Protein AF-A0A946WSE0-F1 (afdb_monomer_lite)

Structure (mmCIF, N/CA/C/O backbone):
data_AF-A0A946WSE0-F1
#
_entry.id   AF-A0A946WSE0-F1
#
loop_
_atom_site.group_PDB
_atom_site.id
_atom_site.type_symbol
_atom_site.label_atom_id
_atom_site.label_alt_id
_atom_site.label_comp_id
_atom_site.label_asym_id
_atom_site.label_entity_id
_atom_site.label_seq_id
_atom_site.pdbx_PDB_ins_code
_atom_site.Cartn_x
_atom_site.Cartn_y
_atom_site.Cartn_z
_atom_site.occupancy
_atom_site.B_iso_or_equiv
_atom_site.auth_seq_id
_atom_site.auth_comp_id
_atom_site.auth_asym_id
_atom_site.auth_atom_id
_atom_site.pdbx_PDB_model_num
ATOM 1 N N . MET A 1 1 ? -10.934 7.641 6.909 1.00 92.62 1 MET A N 1
ATOM 2 C CA . MET A 1 1 ? -10.215 8.826 7.432 1.00 92.62 1 MET A CA 1
ATOM 3 C C . MET A 1 1 ? -8.820 8.744 6.877 1.00 92.62 1 MET A C 1
ATOM 5 O O . MET A 1 1 ? -8.160 7.741 7.134 1.00 92.62 1 MET A O 1
ATOM 9 N N . ARG A 1 2 ? -8.390 9.766 6.136 1.00 96.94 2 ARG A N 1
ATOM 10 C CA . ARG A 1 2 ? -7.120 9.735 5.419 1.00 96.94 2 ARG A CA 1
ATOM 11 C C . ARG A 1 2 ? -5.999 10.403 6.205 1.00 96.94 2 ARG A C 1
ATOM 13 O O . ARG A 1 2 ? -6.179 11.481 6.767 1.00 96.94 2 ARG A O 1
ATOM 20 N N . TYR A 1 3 ? -4.834 9.775 6.188 1.00 98.06 3 TYR A N 1
ATOM 21 C CA . TYR A 1 3 ? -3.578 10.349 6.648 1.00 98.06 3 TYR A CA 1
ATOM 22 C C . TYR A 1 3 ? -2.523 10.195 5.560 1.00 98.06 3 TYR A C 1
ATOM 24 O O . TYR A 1 3 ? -2.482 9.180 4.867 1.00 98.06 3 TYR A O 1
ATOM 32 N N . TRP A 1 4 ? -1.670 11.204 5.448 1.00 98.00 4 TRP A N 1
ATOM 33 C CA . TRP A 1 4 ? -0.514 11.254 4.567 1.00 98.00 4 TRP A CA 1
ATOM 34 C C . TRP A 1 4 ? 0.748 11.059 5.396 1.00 98.00 4 TRP A C 1
ATOM 36 O O . TRP A 1 4 ? 0.957 11.775 6.374 1.00 98.00 4 TRP A O 1
ATOM 46 N N . ILE A 1 5 ? 1.592 10.117 4.999 1.00 97.81 5 ILE A N 1
ATOM 47 C CA . ILE A 1 5 ? 2.857 9.788 5.650 1.00 97.81 5 ILE A CA 1
ATOM 48 C C . ILE A 1 5 ? 3.978 10.236 4.710 1.00 97.81 5 ILE A C 1
ATOM 50 O O . ILE A 1 5 ? 4.111 9.732 3.594 1.00 97.81 5 ILE A O 1
ATOM 54 N N . LYS A 1 6 ? 4.772 11.203 5.167 1.00 96.62 6 LYS A N 1
ATOM 55 C CA . LYS A 1 6 ? 5.886 11.820 4.428 1.00 96.62 6 LYS A CA 1
ATOM 56 C C . LYS A 1 6 ? 7.250 11.388 4.969 1.00 96.62 6 LYS A C 1
ATOM 58 O O . LYS A 1 6 ? 8.244 12.082 4.770 1.00 96.62 6 LYS A O 1
ATOM 63 N N . ASP A 1 7 ? 7.273 10.297 5.727 1.00 95.75 7 ASP A N 1
ATOM 64 C CA . ASP A 1 7 ? 8.515 9.675 6.158 1.00 95.75 7 ASP A CA 1
ATOM 65 C C . ASP A 1 7 ? 9.266 9.159 4.940 1.00 95.75 7 ASP A C 1
ATOM 67 O O . ASP A 1 7 ? 8.668 8.594 4.023 1.00 95.75 7 ASP A O 1
ATOM 71 N N . GLU A 1 8 ? 10.580 9.335 4.975 1.00 93.94 8 GLU A N 1
ATOM 72 C CA . GLU A 1 8 ? 11.472 8.763 3.986 1.00 93.94 8 GLU A CA 1
ATOM 73 C C . GLU A 1 8 ? 12.275 7.610 4.586 1.00 93.94 8 GLU A C 1
ATOM 75 O O . GLU A 1 8 ? 12.565 7.589 5.787 1.00 93.94 8 GLU A O 1
ATOM 80 N N . ASP A 1 9 ? 12.664 6.664 3.739 1.00 89.94 9 ASP A N 1
ATOM 81 C CA . ASP A 1 9 ? 13.627 5.623 4.078 1.00 89.94 9 ASP A CA 1
ATOM 82 C C . ASP A 1 9 ? 14.771 5.546 3.053 1.00 89.94 9 ASP A C 1
ATOM 84 O O . ASP A 1 9 ? 14.841 6.317 2.097 1.00 89.94 9 ASP A O 1
ATOM 88 N N . ASN A 1 10 ? 15.713 4.629 3.285 1.00 86.31 10 ASN A N 1
ATOM 89 C CA . ASN A 1 10 ? 16.904 4.475 2.446 1.00 86.31 10 ASN A CA 1
ATOM 90 C C . ASN A 1 10 ? 16.679 3.563 1.226 1.00 86.31 10 ASN A C 1
ATOM 92 O O . ASN A 1 10 ? 17.651 3.171 0.576 1.00 86.31 10 ASN A O 1
ATOM 96 N N . THR A 1 11 ? 15.440 3.165 0.928 1.00 85.12 11 THR A N 1
ATOM 97 C CA . THR A 1 11 ? 15.155 2.363 -0.268 1.00 85.12 11 THR A CA 1
ATOM 98 C C . THR A 1 11 ? 15.186 3.248 -1.518 1.00 85.12 11 THR A C 1
ATOM 100 O O . THR A 1 11 ? 14.975 4.458 -1.422 1.00 85.12 11 THR A O 1
ATOM 103 N N . PRO A 1 12 ? 15.395 2.685 -2.721 1.00 84.25 12 PRO A N 1
ATOM 104 C CA . PRO A 1 12 ? 15.213 3.434 -3.965 1.00 84.25 12 PRO A CA 1
ATOM 105 C C . PRO A 1 12 ? 13.817 4.055 -4.118 1.00 84.25 12 PRO A C 1
ATOM 107 O O . PRO A 1 12 ? 13.681 5.119 -4.717 1.00 84.25 12 PRO A O 1
ATOM 110 N N . GLN A 1 13 ? 12.790 3.427 -3.533 1.00 86.81 13 GLN A N 1
ATOM 111 C CA . GLN A 1 13 ? 11.438 3.980 -3.476 1.00 86.81 13 GLN A CA 1
ATOM 112 C C . GLN A 1 13 ? 11.338 5.190 -2.531 1.00 86.81 13 GLN A C 1
ATOM 114 O O . GLN A 1 13 ? 10.418 5.986 -2.678 1.00 86.81 13 GLN A O 1
ATOM 119 N N . ARG A 1 14 ? 12.286 5.355 -1.598 1.00 91.50 14 ARG A N 1
ATOM 120 C CA . ARG A 1 14 ? 12.386 6.422 -0.587 1.00 91.50 14 ARG A CA 1
ATOM 121 C C . ARG A 1 14 ? 11.238 6.497 0.406 1.00 91.50 14 ARG A C 1
ATOM 123 O O . ARG A 1 14 ? 11.227 7.414 1.214 1.00 91.50 14 ARG A O 1
ATOM 130 N N . PHE A 1 15 ? 10.291 5.569 0.374 1.00 93.62 15 PHE A N 1
ATOM 131 C CA . PHE A 1 15 ? 9.135 5.570 1.257 1.00 93.62 15 PHE A CA 1
ATOM 132 C C . PHE A 1 15 ? 9.041 4.238 1.998 1.00 93.62 15 PHE A C 1
ATOM 134 O O . PHE A 1 15 ? 9.189 3.192 1.363 1.00 93.62 15 PHE A O 1
ATOM 141 N N . PRO A 1 16 ? 8.675 4.243 3.294 1.00 95.38 16 PRO A N 1
ATOM 142 C CA . PRO A 1 16 ? 8.568 3.039 4.117 1.00 95.38 16 PRO A CA 1
ATOM 143 C C . PRO A 1 16 ? 7.296 2.219 3.817 1.00 95.38 16 PRO A C 1
ATOM 145 O O . PRO A 1 16 ? 6.547 1.846 4.723 1.00 95.38 16 PRO A O 1
ATOM 148 N N . LEU A 1 17 ? 7.026 1.923 2.539 1.00 96.12 17 LEU A N 1
ATOM 149 C CA . LEU A 1 17 ? 5.814 1.234 2.080 1.00 96.12 17 LEU A CA 1
ATOM 150 C C . LEU A 1 17 ? 5.701 -0.163 2.696 1.00 96.12 17 LEU A C 1
ATOM 152 O O . LEU A 1 17 ? 4.638 -0.539 3.188 1.00 96.12 17 LEU A O 1
ATOM 156 N N . LYS A 1 18 ? 6.806 -0.914 2.729 1.00 95.75 18 LYS A N 1
ATOM 157 C CA . LYS A 1 18 ? 6.839 -2.232 3.370 1.00 95.75 18 LYS A CA 1
ATOM 158 C C . LYS A 1 18 ? 6.460 -2.163 4.848 1.00 95.75 18 LYS A C 1
ATOM 160 O O . LYS A 1 18 ? 5.700 -3.003 5.320 1.00 95.75 18 LYS A O 1
ATOM 165 N N . ALA A 1 19 ? 6.966 -1.165 5.574 1.00 96.56 19 ALA A N 1
ATOM 166 C CA . ALA A 1 19 ? 6.645 -0.989 6.988 1.00 96.56 19 ALA A CA 1
ATOM 167 C C . ALA A 1 19 ? 5.152 -0.687 7.186 1.00 96.56 19 ALA A C 1
ATOM 169 O O . ALA A 1 19 ? 4.530 -1.262 8.074 1.00 96.56 19 ALA A O 1
ATOM 170 N N . LEU A 1 20 ? 4.560 0.145 6.320 1.00 97.56 20 LEU A N 1
ATOM 171 C CA . LEU A 1 20 ? 3.120 0.410 6.331 1.00 97.56 20 LEU A CA 1
ATOM 172 C C . LEU A 1 20 ? 2.303 -0.874 6.129 1.00 97.56 20 LEU A C 1
ATOM 174 O O . LEU A 1 20 ? 1.383 -1.132 6.901 1.00 97.56 20 LEU A O 1
ATOM 178 N N . ILE A 1 21 ? 2.659 -1.695 5.137 1.00 97.12 21 ILE A N 1
ATOM 179 C CA . ILE A 1 21 ? 1.968 -2.966 4.866 1.00 97.12 21 ILE A CA 1
ATOM 180 C C . ILE A 1 21 ? 2.065 -3.904 6.074 1.00 97.12 21 ILE A C 1
ATOM 182 O O . ILE A 1 21 ? 1.057 -4.466 6.496 1.00 97.12 21 ILE A O 1
ATOM 186 N N . LEU A 1 22 ? 3.259 -4.048 6.657 1.00 97.19 22 LEU A N 1
ATOM 187 C CA . LEU A 1 22 ? 3.479 -4.913 7.818 1.00 97.19 22 LEU A CA 1
ATOM 188 C C . LEU A 1 22 ? 2.668 -4.466 9.038 1.00 97.19 22 LEU A C 1
ATOM 190 O O . LEU A 1 22 ? 2.047 -5.309 9.677 1.00 97.19 22 LEU A O 1
ATOM 194 N N . LEU A 1 23 ? 2.609 -3.161 9.319 1.00 97.69 23 LEU A N 1
ATOM 195 C CA . LEU A 1 23 ? 1.792 -2.622 10.411 1.00 97.69 23 LEU A CA 1
ATOM 196 C C . LEU A 1 23 ? 0.298 -2.888 10.187 1.00 97.69 23 LEU A C 1
ATOM 198 O O . LEU A 1 23 ? -0.408 -3.242 11.127 1.00 97.69 23 LEU A O 1
ATOM 202 N N . ILE A 1 24 ? -0.192 -2.752 8.949 1.00 96.56 24 ILE A N 1
ATOM 203 C CA . ILE A 1 24 ? -1.589 -3.066 8.611 1.00 96.56 24 ILE A CA 1
ATOM 204 C C . ILE A 1 24 ? -1.874 -4.550 8.867 1.00 96.56 24 ILE A C 1
ATOM 206 O O . ILE A 1 24 ? -2.870 -4.869 9.512 1.00 96.56 24 ILE A O 1
ATOM 210 N N . ILE A 1 25 ? -1.000 -5.450 8.407 1.00 95.31 25 ILE A N 1
ATOM 211 C CA . ILE A 1 25 ? -1.127 -6.900 8.633 1.00 95.31 25 ILE A CA 1
ATOM 212 C C . ILE A 1 25 ? -1.130 -7.222 10.130 1.00 95.31 25 ILE A C 1
ATOM 214 O O . ILE A 1 25 ? -1.998 -7.956 10.600 1.00 95.31 25 ILE A O 1
ATOM 218 N N . GLU A 1 26 ? -0.180 -6.664 10.880 1.00 95.62 26 GLU A N 1
ATOM 219 C CA . GLU A 1 26 ? -0.051 -6.874 12.323 1.00 95.62 26 GLU A CA 1
ATOM 220 C C . GLU A 1 26 ? -1.320 -6.437 13.064 1.00 95.62 26 GLU A C 1
ATOM 222 O O . GLU A 1 26 ? -1.853 -7.182 13.886 1.00 95.62 26 GLU A O 1
ATOM 227 N N . GLN A 1 27 ? -1.854 -5.263 12.720 1.00 94.25 27 GLN A N 1
ATOM 228 C CA . GLN A 1 27 ? -3.062 -4.705 13.324 1.00 94.25 27 GLN A CA 1
ATOM 229 C C . GLN A 1 27 ? -4.324 -5.515 12.981 1.00 94.25 27 GLN A C 1
ATOM 231 O O . GLN A 1 27 ? -5.243 -5.594 13.797 1.00 94.25 27 GLN A O 1
ATOM 236 N N . LEU A 1 28 ? -4.385 -6.113 11.786 1.00 92.50 28 LEU A N 1
ATOM 237 C CA . LEU A 1 28 ? -5.477 -7.003 11.378 1.00 92.50 28 LEU A CA 1
ATOM 238 C C . LEU A 1 28 ? -5.411 -8.374 12.067 1.00 92.50 28 LEU A C 1
ATOM 240 O O . LEU A 1 28 ? -6.447 -9.027 12.233 1.00 92.50 28 LEU A O 1
ATOM 244 N N . GLY A 1 29 ? -4.221 -8.809 12.486 1.00 89.75 29 GLY A N 1
ATOM 245 C CA . GLY A 1 29 ? -4.010 -10.062 13.205 1.00 89.75 29 GLY A CA 1
ATOM 246 C C . GLY A 1 29 ? -4.519 -11.278 12.424 1.00 89.75 29 GLY A C 1
ATOM 247 O O . GLY A 1 29 ? -4.192 -11.466 11.256 1.00 89.75 29 GLY A O 1
ATOM 248 N N . SER A 1 30 ? -5.334 -12.115 13.073 1.00 86.25 30 SER A N 1
ATOM 249 C CA . SER A 1 30 ? -5.894 -13.347 12.485 1.00 86.25 3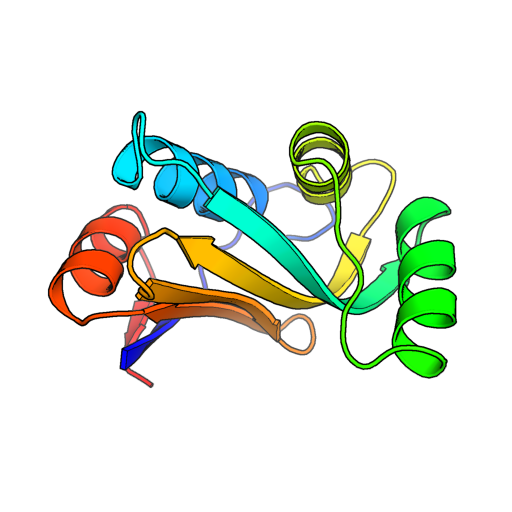0 SER A CA 1
ATOM 250 C C . SER A 1 30 ? -7.177 -13.134 11.670 1.00 86.25 30 SER A C 1
ATOM 252 O O . SER A 1 30 ? -7.848 -14.106 11.323 1.00 86.25 30 SER A O 1
ATOM 254 N N . THR A 1 31 ? -7.557 -11.884 11.399 1.00 86.31 31 THR A N 1
ATOM 255 C CA . THR A 1 31 ? -8.739 -11.570 10.586 1.00 86.31 31 THR A CA 1
ATOM 256 C C . THR A 1 31 ? -8.554 -12.095 9.163 1.00 86.31 31 THR A C 1
ATOM 258 O O . THR A 1 31 ? -7.475 -11.967 8.591 1.00 86.31 31 THR A O 1
ATOM 261 N N . ILE A 1 32 ? -9.606 -12.654 8.562 1.00 86.50 32 ILE A N 1
ATOM 262 C CA . ILE A 1 32 ? -9.580 -13.023 7.143 1.00 86.50 32 ILE A CA 1
ATOM 263 C C . ILE A 1 32 ? -9.655 -11.740 6.312 1.00 86.50 32 ILE A C 1
ATOM 265 O O . ILE A 1 32 ? -10.610 -10.966 6.428 1.00 86.50 32 ILE A O 1
ATOM 269 N N . TYR A 1 33 ? -8.649 -11.517 5.469 1.00 92.69 33 TYR A N 1
ATOM 270 C CA . TYR A 1 33 ? -8.581 -10.361 4.585 1.00 92.69 33 TYR A CA 1
ATOM 271 C C . TYR A 1 33 ? -8.045 -10.718 3.202 1.00 92.69 33 TYR A C 1
ATOM 273 O O . TYR A 1 33 ? -7.353 -11.716 3.009 1.00 92.69 33 TYR A O 1
ATOM 281 N N . ASN A 1 34 ? -8.357 -9.863 2.231 1.00 94.00 34 ASN A N 1
ATOM 282 C CA . ASN A 1 34 ? -7.836 -9.947 0.873 1.00 94.00 34 ASN A CA 1
ATOM 283 C C . ASN A 1 34 ? -7.246 -8.607 0.447 1.00 94.00 34 ASN A C 1
ATOM 285 O O . ASN A 1 34 ? -7.873 -7.569 0.666 1.00 94.00 34 ASN A O 1
ATOM 289 N N . PHE A 1 35 ? -6.086 -8.654 -0.206 1.00 96.19 35 PHE A N 1
ATOM 290 C CA . PHE A 1 35 ? -5.458 -7.493 -0.825 1.00 96.19 35 PHE A CA 1
ATOM 291 C C . PHE A 1 35 ? -5.869 -7.381 -2.288 1.00 96.19 35 PHE A C 1
ATOM 293 O O . PHE A 1 35 ? -5.772 -8.343 -3.059 1.00 96.19 35 PHE A O 1
ATOM 300 N N . TRP A 1 36 ? -6.300 -6.185 -2.661 1.00 96.88 36 TRP A N 1
ATOM 301 C CA . TRP A 1 36 ? -6.681 -5.831 -4.015 1.00 96.88 36 TRP A CA 1
ATOM 302 C C . TRP A 1 36 ? -5.887 -4.615 -4.464 1.00 96.88 36 TRP A C 1
ATOM 304 O O . TRP A 1 36 ? -5.906 -3.592 -3.790 1.00 96.88 36 TRP A O 1
ATOM 314 N N . ILE A 1 37 ? -5.204 -4.703 -5.598 1.00 97.06 37 ILE A N 1
ATOM 315 C CA . ILE A 1 37 ? -4.578 -3.545 -6.238 1.00 97.06 37 ILE A CA 1
ATOM 316 C C . ILE A 1 37 ? -5.629 -2.896 -7.139 1.00 97.06 37 ILE A C 1
ATOM 318 O O . ILE A 1 37 ? -6.205 -3.561 -7.997 1.00 97.06 37 ILE A O 1
ATOM 322 N N . LEU A 1 38 ? -5.878 -1.605 -6.933 1.00 96.00 38 LEU A N 1
ATOM 323 C CA . LEU A 1 38 ? -6.745 -0.783 -7.787 1.00 96.00 38 LEU A CA 1
ATOM 324 C C . LEU A 1 38 ? -5.923 -0.018 -8.822 1.00 96.00 38 LEU A C 1
ATOM 326 O O . LEU A 1 38 ? -6.430 0.371 -9.868 1.00 96.00 38 LEU A O 1
ATOM 330 N N . ARG A 1 39 ? -4.656 0.246 -8.503 1.00 95.44 39 ARG A N 1
ATOM 331 C CA . ARG A 1 39 ? -3.708 0.913 -9.388 1.00 95.44 39 ARG A CA 1
ATOM 332 C C . ARG A 1 39 ? -2.295 0.554 -8.973 1.00 95.44 39 ARG A C 1
ATOM 334 O O . ARG A 1 39 ? -1.980 0.634 -7.789 1.00 95.44 39 ARG A O 1
ATOM 341 N N . ALA A 1 40 ? -1.439 0.238 -9.935 1.00 95.75 40 ALA A N 1
ATOM 342 C CA . ALA A 1 40 ? -0.008 0.083 -9.710 1.00 95.75 40 ALA A CA 1
ATOM 343 C C . ALA A 1 40 ? 0.756 0.637 -10.911 1.00 95.75 40 ALA A C 1
ATOM 345 O O . ALA A 1 40 ? 0.824 -0.003 -11.948 1.00 95.75 40 ALA A O 1
ATOM 346 N N . ARG A 1 41 ? 1.346 1.823 -10.773 1.00 95.19 41 ARG A N 1
ATOM 347 C CA . ARG A 1 41 ? 2.237 2.427 -11.770 1.00 95.19 41 ARG A CA 1
ATOM 348 C C . ARG A 1 41 ? 3.642 2.460 -11.216 1.00 95.19 41 ARG A C 1
ATOM 350 O O . ARG A 1 41 ? 3.836 2.799 -10.050 1.00 95.19 41 ARG A O 1
ATOM 357 N N . GLY A 1 42 ? 4.629 2.162 -12.045 1.00 94.12 42 GLY A N 1
ATOM 358 C CA . GLY A 1 42 ? 6.011 2.106 -11.596 1.00 94.12 42 GLY A CA 1
ATOM 359 C C . GLY A 1 42 ? 6.913 1.350 -12.553 1.00 94.12 42 GLY A C 1
ATOM 360 O O . GLY A 1 42 ? 6.593 1.173 -13.726 1.00 94.12 42 GLY A O 1
ATOM 361 N N . TYR A 1 43 ? 8.043 0.908 -12.021 1.00 93.19 43 TYR A N 1
ATOM 362 C CA . TYR A 1 43 ? 9.060 0.138 -12.718 1.00 93.19 43 TYR A CA 1
ATOM 363 C C . TYR A 1 43 ? 9.173 -1.264 -12.118 1.00 93.19 43 TYR A C 1
ATOM 365 O O . TYR A 1 43 ? 9.215 -1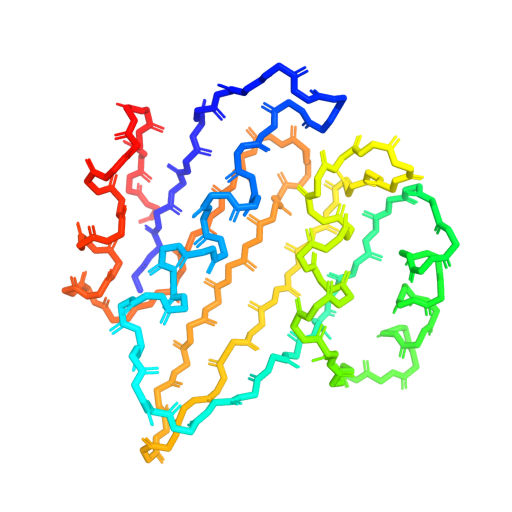.405 -10.899 1.00 93.19 43 TYR A O 1
ATOM 373 N N . GLY A 1 44 ? 9.288 -2.288 -12.964 1.00 94.62 44 GLY A N 1
ATOM 374 C CA . GLY A 1 44 ? 9.494 -3.680 -12.557 1.00 94.62 44 GLY A CA 1
ATOM 375 C C . GLY A 1 44 ? 8.447 -4.618 -13.151 1.00 94.62 44 GLY A C 1
ATOM 376 O O . GLY A 1 44 ? 7.329 -4.205 -13.452 1.00 94.62 44 GLY A O 1
ATOM 377 N N . THR A 1 45 ? 8.811 -5.888 -13.334 1.00 94.38 45 THR A N 1
ATOM 378 C CA . THR A 1 45 ? 7.988 -6.864 -14.068 1.00 94.38 45 THR A CA 1
ATOM 379 C C . THR A 1 45 ? 6.590 -7.032 -13.473 1.00 94.38 45 THR A C 1
ATOM 381 O O . THR A 1 45 ? 5.616 -6.959 -14.216 1.00 94.38 45 THR A O 1
ATOM 384 N N . SER A 1 46 ? 6.474 -7.187 -12.146 1.00 94.50 46 SER A N 1
ATOM 385 C CA . SER A 1 46 ? 5.163 -7.379 -11.500 1.00 94.50 46 SER A CA 1
ATOM 386 C C . SER A 1 46 ? 4.342 -6.094 -11.542 1.00 94.50 46 SER A C 1
ATOM 388 O O . SER A 1 46 ? 3.146 -6.146 -11.787 1.00 94.50 46 SER A O 1
ATOM 390 N N . ILE A 1 47 ? 4.973 -4.928 -11.351 1.00 94.31 47 ILE A N 1
ATOM 391 C CA . ILE A 1 47 ? 4.271 -3.638 -11.418 1.00 94.31 47 ILE A CA 1
ATOM 392 C C . ILE A 1 47 ? 3.715 -3.390 -12.824 1.00 94.31 47 ILE A C 1
ATOM 394 O O . ILE A 1 47 ? 2.564 -2.982 -12.950 1.00 94.31 47 ILE A O 1
ATOM 398 N N . CYS A 1 48 ? 4.487 -3.671 -13.878 1.00 94.12 48 CYS A N 1
ATOM 399 C CA . CYS A 1 48 ? 4.005 -3.554 -15.255 1.00 94.12 48 CYS A CA 1
ATOM 400 C C . CYS A 1 48 ? 2.843 -4.514 -15.540 1.00 94.12 48 CYS A C 1
ATOM 402 O O . CYS A 1 48 ? 1.866 -4.123 -16.176 1.00 94.1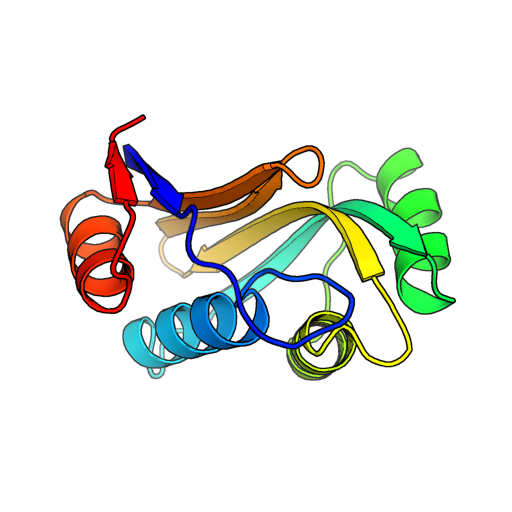2 48 CYS A O 1
ATOM 404 N N . GLU A 1 49 ? 2.931 -5.757 -15.062 1.00 95.00 49 GLU A N 1
ATOM 405 C CA . GLU A 1 49 ? 1.847 -6.734 -15.186 1.00 95.00 49 GLU A CA 1
ATOM 406 C C . GLU A 1 49 ? 0.580 -6.261 -14.461 1.00 95.00 49 GLU A C 1
ATOM 408 O O . GLU A 1 49 ? -0.501 -6.246 -15.046 1.00 95.00 49 GLU A O 1
ATOM 413 N N . TRP A 1 50 ? 0.713 -5.798 -13.217 1.00 95.62 50 TRP A N 1
ATOM 414 C CA . TRP A 1 50 ? -0.402 -5.274 -12.433 1.00 95.62 50 TRP A CA 1
ATOM 415 C C . TRP A 1 50 ? -1.026 -4.032 -13.054 1.00 95.62 50 TRP A C 1
ATOM 417 O O . TRP A 1 50 ? -2.249 -3.933 -13.047 1.00 95.62 50 TRP A O 1
ATOM 427 N N . ASN A 1 51 ? -0.224 -3.126 -13.624 1.00 93.62 51 ASN A N 1
ATOM 428 C CA . ASN A 1 51 ? -0.737 -1.965 -14.346 1.00 93.62 51 ASN A CA 1
ATOM 429 C C . ASN A 1 51 ? -1.660 -2.403 -15.488 1.00 93.62 51 ASN A C 1
ATOM 431 O O . ASN A 1 51 ? -2.809 -1.973 -15.546 1.00 93.62 51 ASN A O 1
ATOM 435 N N . ASN A 1 52 ? -1.174 -3.308 -16.343 1.00 92.44 52 ASN A N 1
ATOM 436 C CA . ASN A 1 52 ? -1.927 -3.799 -17.495 1.00 92.44 52 ASN A CA 1
ATOM 437 C C . ASN A 1 52 ? -3.223 -4.496 -17.064 1.00 92.44 52 ASN A C 1
ATOM 439 O O . ASN A 1 52 ? -4.285 -4.228 -17.617 1.00 92.44 52 ASN A O 1
ATOM 443 N N . LEU A 1 53 ? -3.156 -5.350 -16.039 1.00 91.75 53 LEU A N 1
ATOM 444 C CA . LEU A 1 53 ? -4.342 -6.035 -15.528 1.00 91.75 53 LEU A CA 1
ATOM 445 C C . LEU A 1 53 ? -5.341 -5.060 -14.883 1.00 91.75 53 LEU A C 1
ATOM 447 O O . LEU A 1 53 ? -6.545 -5.274 -15.006 1.00 91.75 53 LEU A O 1
ATOM 451 N N . SER A 1 54 ? -4.870 -4.002 -14.212 1.00 86.62 54 SER A N 1
ATOM 452 C CA . SER A 1 54 ? -5.735 -2.968 -13.620 1.00 86.62 54 SER A CA 1
ATOM 453 C C . SER A 1 54 ? -6.355 -2.014 -14.646 1.00 86.62 54 SER A C 1
ATOM 455 O O . SER A 1 54 ? -7.378 -1.404 -14.363 1.00 86.62 54 SER A O 1
ATOM 457 N N . ASP A 1 55 ? -5.780 -1.894 -15.845 1.00 83.69 55 ASP A N 1
ATOM 458 C CA . ASP A 1 55 ? -6.406 -1.141 -16.939 1.00 83.69 55 ASP A CA 1
ATOM 459 C C . ASP A 1 55 ? -7.602 -1.914 -17.535 1.00 83.69 55 ASP A C 1
ATOM 461 O O . ASP A 1 55 ? -8.549 -1.315 -18.047 1.00 83.69 55 ASP A O 1
ATOM 465 N N . GLU A 1 56 ? -7.584 -3.248 -17.438 1.00 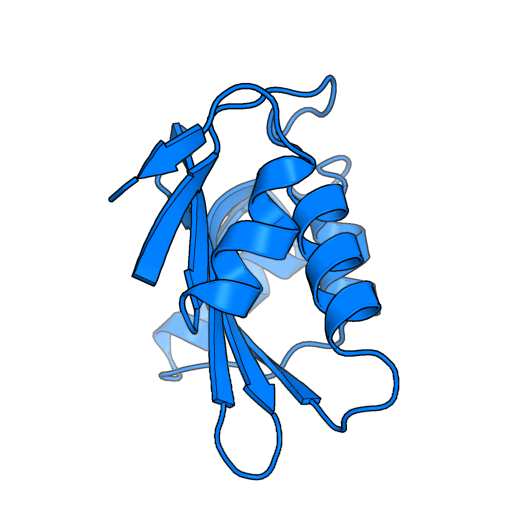86.25 56 GLU A N 1
ATOM 466 C CA . GLU A 1 56 ? -8.654 -4.138 -17.912 1.00 86.25 56 GLU A CA 1
ATOM 467 C C . GLU A 1 56 ? -9.699 -4.475 -16.833 1.00 86.25 56 GLU A C 1
ATOM 469 O O . GLU A 1 56 ? -10.826 -4.852 -17.160 1.00 86.25 56 GLU A O 1
ATOM 474 N N . ASN A 1 57 ? -9.339 -4.360 -15.551 1.00 89.50 57 ASN A N 1
ATOM 475 C CA . ASN A 1 57 ? -10.166 -4.756 -14.410 1.00 89.50 57 ASN A CA 1
ATOM 476 C C . ASN A 1 57 ? -10.208 -3.647 -13.354 1.00 89.50 57 ASN A C 1
ATOM 478 O O . ASN A 1 57 ? -9.170 -3.111 -12.993 1.00 89.50 57 ASN A O 1
ATOM 482 N N . ASP A 1 58 ? -11.369 -3.412 -12.731 1.00 88.94 58 ASP A N 1
ATOM 483 C CA . ASP A 1 58 ? -11.512 -2.400 -11.664 1.00 88.94 58 ASP A CA 1
ATOM 484 C C . ASP A 1 58 ? -10.551 -2.608 -10.475 1.00 88.94 58 ASP A C 1
ATOM 486 O O . ASP A 1 58 ? -10.200 -1.664 -9.765 1.00 88.94 58 ASP A O 1
ATOM 490 N N . ARG A 1 59 ? -10.174 -3.867 -10.212 1.00 93.31 59 ARG A N 1
ATOM 491 C CA . ARG A 1 59 ? -9.194 -4.266 -9.196 1.00 93.31 59 ARG A CA 1
ATOM 492 C C . ARG A 1 59 ? -8.684 -5.680 -9.446 1.00 93.31 59 ARG A C 1
ATOM 494 O O . ARG A 1 59 ? -9.428 -6.539 -9.918 1.00 93.31 59 ARG A O 1
ATOM 501 N N . ILE A 1 60 ? -7.455 -5.953 -9.024 1.00 95.44 60 ILE A N 1
ATOM 502 C CA . ILE A 1 60 ? -6.817 -7.272 -9.133 1.00 95.44 60 ILE A CA 1
ATOM 503 C C . ILE A 1 60 ? -6.487 -7.815 -7.747 1.00 95.44 60 ILE A C 1
ATOM 505 O O . ILE A 1 60 ? -6.013 -7.076 -6.886 1.00 95.44 60 ILE A O 1
ATOM 509 N N . ARG A 1 61 ? -6.740 -9.102 -7.502 1.00 95.06 61 ARG A N 1
ATOM 510 C CA . ARG A 1 61 ? -6.343 -9.738 -6.239 1.00 95.06 61 ARG A CA 1
ATOM 511 C C . ARG A 1 61 ? -4.848 -10.022 -6.283 1.00 95.06 61 ARG A C 1
ATOM 513 O O . ARG A 1 61 ? -4.376 -10.590 -7.264 1.00 95.06 61 ARG A O 1
ATOM 520 N N . VAL A 1 62 ? -4.128 -9.674 -5.221 1.00 95.31 62 VAL A N 1
ATOM 521 C CA . VAL A 1 62 ? -2.683 -9.912 -5.126 1.00 95.31 62 VAL A CA 1
ATOM 522 C C . VAL A 1 62 ? -2.345 -10.744 -3.896 1.00 95.31 62 VAL A C 1
ATOM 524 O O . VAL A 1 62 ? -2.981 -10.618 -2.846 1.00 95.31 62 VAL A O 1
ATOM 527 N N . ASP A 1 63 ? -1.340 -11.601 -4.042 1.00 94.56 63 ASP A N 1
ATOM 528 C CA . ASP A 1 63 ? -0.732 -12.296 -2.916 1.00 94.56 63 ASP A CA 1
ATOM 529 C C . ASP A 1 63 ? 0.084 -11.314 -2.062 1.00 94.56 63 ASP A C 1
ATOM 531 O O . ASP A 1 63 ? 0.804 -10.452 -2.579 1.00 94.56 63 ASP A O 1
ATOM 535 N N . ILE A 1 64 ? -0.034 -11.431 -0.740 1.00 93.88 64 ILE A N 1
ATOM 536 C CA . ILE A 1 64 ? 0.628 -10.505 0.174 1.00 93.88 64 ILE A CA 1
ATOM 537 C C . ILE A 1 64 ? 2.152 -10.635 0.150 1.00 93.88 64 ILE A C 1
ATOM 539 O O . ILE A 1 64 ? 2.844 -9.631 0.303 1.00 93.88 64 ILE A O 1
ATOM 543 N N . GLU A 1 65 ? 2.698 -11.824 -0.098 1.00 94.81 65 GLU A N 1
ATOM 544 C CA . GLU A 1 65 ? 4.141 -12.031 -0.223 1.00 94.81 65 GLU A CA 1
ATOM 545 C C . GLU A 1 65 ? 4.682 -11.308 -1.458 1.00 94.81 65 GLU A C 1
ATOM 547 O O . GLU A 1 65 ? 5.714 -10.636 -1.383 1.00 94.81 65 GLU A O 1
ATOM 552 N N . LEU A 1 66 ? 3.954 -11.359 -2.579 1.00 94.75 66 LEU A N 1
ATOM 553 C CA . LEU A 1 66 ? 4.316 -10.627 -3.796 1.00 94.75 66 LEU A CA 1
ATOM 554 C C . LEU A 1 66 ? 4.281 -9.114 -3.573 1.00 94.75 66 LEU A C 1
ATOM 556 O O . LEU A 1 66 ? 5.219 -8.410 -3.960 1.00 94.75 66 LEU A O 1
ATOM 560 N N . LEU A 1 67 ? 3.238 -8.612 -2.906 1.00 95.75 67 LEU A N 1
ATOM 561 C CA . LEU A 1 67 ? 3.130 -7.193 -2.571 1.00 95.75 67 LEU A CA 1
ATOM 562 C C . LEU A 1 67 ? 4.252 -6.752 -1.615 1.00 95.75 67 LEU A C 1
ATOM 564 O O . LEU A 1 67 ? 4.876 -5.712 -1.835 1.00 95.75 67 LEU A O 1
ATOM 568 N N . LEU A 1 68 ? 4.560 -7.552 -0.591 1.00 95.12 68 LEU A N 1
ATOM 569 C CA . LEU A 1 68 ? 5.646 -7.283 0.354 1.00 95.12 68 LEU A CA 1
ATOM 570 C C . LEU A 1 68 ? 7.013 -7.275 -0.333 1.00 95.12 68 LEU A C 1
ATOM 572 O O . LEU A 1 68 ? 7.830 -6.397 -0.043 1.00 95.12 68 LEU A O 1
ATOM 576 N N . ASN A 1 69 ? 7.258 -8.201 -1.257 1.00 94.19 69 ASN A N 1
ATOM 577 C CA . ASN A 1 69 ? 8.494 -8.243 -2.032 1.00 94.19 69 ASN A CA 1
ATOM 578 C C . ASN A 1 69 ? 8.629 -7.005 -2.925 1.00 94.19 69 ASN A C 1
ATOM 580 O O . ASN A 1 69 ? 9.667 -6.341 -2.885 1.00 94.19 69 ASN A O 1
ATOM 584 N N . ALA A 1 70 ? 7.570 -6.628 -3.649 1.00 94.56 70 ALA A N 1
ATOM 585 C CA . ALA A 1 70 ? 7.560 -5.410 -4.461 1.00 94.56 70 ALA A CA 1
ATOM 586 C C . ALA A 1 70 ? 7.772 -4.146 -3.607 1.00 94.56 70 ALA A C 1
ATOM 588 O O . ALA A 1 70 ? 8.525 -3.256 -3.990 1.00 94.56 70 ALA A O 1
ATOM 589 N N . SER A 1 71 ? 7.191 -4.091 -2.405 1.00 93.69 71 SER A N 1
ATOM 590 C CA . SER A 1 71 ? 7.309 -2.944 -1.492 1.00 93.69 71 SER A CA 1
ATOM 591 C C . SER A 1 71 ? 8.697 -2.732 -0.876 1.00 93.69 71 SER A C 1
ATOM 593 O O . SER A 1 71 ? 8.905 -1.745 -0.174 1.00 93.69 71 SER A O 1
ATOM 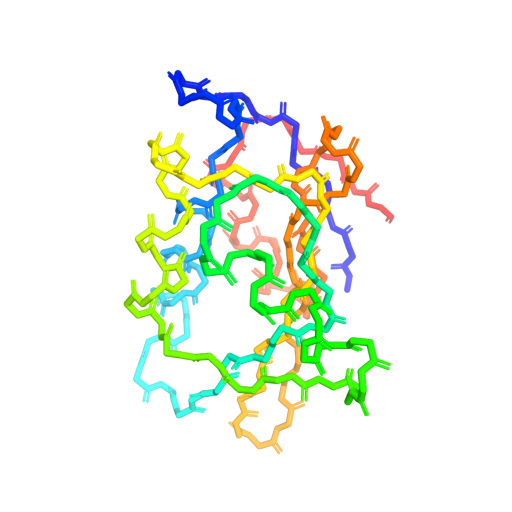595 N N . THR A 1 72 ? 9.650 -3.645 -1.104 1.00 91.25 72 THR A N 1
ATOM 596 C CA . THR A 1 72 ? 11.050 -3.443 -0.688 1.00 91.25 72 THR A CA 1
ATOM 597 C C . THR A 1 72 ? 11.751 -2.352 -1.490 1.00 91.25 72 THR A C 1
ATOM 599 O O . THR A 1 72 ? 12.789 -1.857 -1.053 1.00 91.25 72 THR A O 1
ATOM 602 N N . GLY A 1 73 ? 11.232 -2.009 -2.673 1.00 88.12 73 GLY A N 1
ATOM 603 C CA . GLY A 1 73 ? 11.844 -1.005 -3.529 1.00 88.12 73 GLY A CA 1
ATOM 604 C C . GLY A 1 73 ? 13.192 -1.429 -4.120 1.00 88.12 73 GLY A C 1
ATOM 605 O O . GLY A 1 73 ? 13.928 -0.561 -4.565 1.00 88.12 73 GLY A O 1
ATOM 606 N N . ILE A 1 74 ? 13.572 -2.716 -4.107 1.00 86.94 74 ILE A N 1
ATOM 607 C CA . ILE A 1 74 ? 14.879 -3.162 -4.631 1.00 86.94 74 ILE A CA 1
ATOM 608 C C . ILE A 1 74 ? 14.804 -3.362 -6.148 1.00 86.94 74 ILE A C 1
ATOM 610 O O . ILE A 1 74 ? 15.448 -2.633 -6.897 1.00 86.94 74 ILE A O 1
ATOM 614 N N . GLU A 1 75 ? 13.985 -4.313 -6.603 1.00 88.50 75 GLU A N 1
ATOM 615 C CA . GLU A 1 75 ? 13.831 -4.653 -8.029 1.00 88.50 75 GLU A CA 1
ATOM 616 C C . GLU A 1 75 ? 12.635 -3.956 -8.689 1.00 88.50 75 GLU A C 1
ATOM 618 O O . GLU A 1 75 ? 12.541 -3.902 -9.915 1.00 88.50 75 GLU A O 1
ATOM 623 N N . GLN A 1 76 ? 11.702 -3.451 -7.877 1.00 92.19 76 GLN A N 1
ATOM 624 C CA . GLN A 1 76 ? 10.428 -2.900 -8.328 1.00 92.19 76 GLN A CA 1
ATOM 625 C C . GLN A 1 76 ? 10.089 -1.642 -7.542 1.00 92.19 76 GLN A C 1
ATOM 627 O O . GLN A 1 76 ? 10.127 -1.677 -6.313 1.00 92.19 76 GLN A O 1
ATOM 632 N N . TRP A 1 77 ? 9.781 -0.539 -8.221 1.00 91.12 77 TRP A N 1
ATOM 633 C CA . TRP A 1 77 ? 9.539 0.758 -7.585 1.00 91.12 77 TRP A CA 1
ATOM 634 C C . TRP A 1 77 ? 8.194 1.304 -8.042 1.00 91.12 77 TRP A C 1
ATOM 636 O O . TRP A 1 77 ? 7.950 1.414 -9.242 1.00 91.12 77 TRP A O 1
ATOM 646 N N . PHE A 1 78 ? 7.331 1.679 -7.104 1.00 94.69 78 PHE A N 1
ATOM 647 C CA . PHE A 1 78 ? 6.056 2.310 -7.437 1.00 94.69 78 PHE A CA 1
ATOM 648 C C . PHE A 1 78 ? 6.227 3.820 -7.598 1.00 94.69 78 PHE A C 1
ATOM 650 O O . PHE A 1 78 ? 6.897 4.458 -6.789 1.00 94.69 78 PHE A O 1
ATOM 657 N N . TYR A 1 79 ? 5.562 4.385 -8.602 1.00 93.12 79 TYR A N 1
ATOM 658 C CA . TYR A 1 79 ? 5.304 5.818 -8.708 1.00 93.12 79 TYR A CA 1
ATOM 659 C C . TYR A 1 79 ? 3.934 6.191 -8.148 1.00 93.12 79 TYR A C 1
ATOM 661 O O . TYR A 1 79 ? 3.780 7.259 -7.566 1.00 93.12 79 TYR A O 1
ATOM 669 N N . ASP A 1 80 ? 2.954 5.306 -8.316 1.00 95.38 80 ASP A N 1
ATOM 670 C CA . ASP A 1 80 ? 1.596 5.453 -7.802 1.00 95.38 80 ASP A CA 1
ATOM 671 C C . ASP A 1 80 ? 1.054 4.051 -7.503 1.00 95.38 80 ASP A C 1
ATOM 673 O O . ASP A 1 80 ? 1.184 3.136 -8.319 1.00 95.38 80 ASP A O 1
ATOM 677 N N . LEU A 1 81 ? 0.498 3.856 -6.318 1.00 97.12 81 LEU A N 1
ATOM 678 C CA . LEU A 1 81 ? -0.013 2.578 -5.843 1.00 97.12 81 LEU A CA 1
ATOM 679 C C . LEU A 1 81 ? -1.260 2.838 -5.004 1.00 97.12 81 LEU A C 1
ATOM 681 O O . L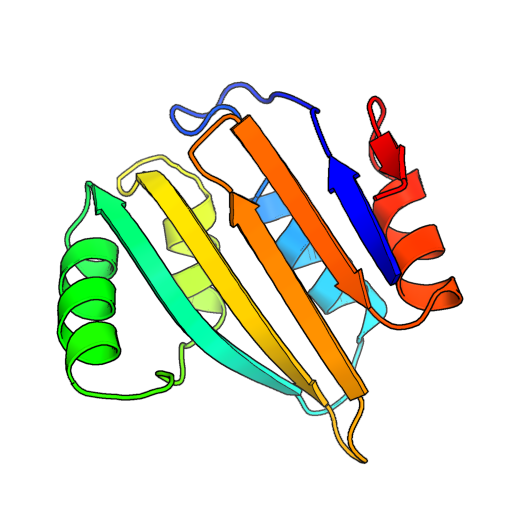EU A 1 81 ? -1.208 3.582 -4.026 1.00 97.12 81 LEU A O 1
ATOM 685 N N . GLU A 1 82 ? -2.354 2.166 -5.338 1.00 97.50 82 GLU A N 1
ATOM 686 C CA . GLU A 1 82 ? -3.556 2.106 -4.511 1.00 97.50 82 GLU A CA 1
ATOM 687 C C . GLU A 1 82 ? -3.918 0.645 -4.259 1.00 97.50 82 GLU A C 1
ATOM 689 O O . GLU A 1 82 ? -4.166 -0.125 -5.191 1.00 97.50 82 GLU A O 1
ATOM 694 N N . VAL A 1 83 ? -3.945 0.281 -2.980 1.00 97.81 83 VAL A N 1
ATOM 695 C CA . VAL A 1 83 ? -4.305 -1.045 -2.487 1.00 97.81 83 VAL A CA 1
ATOM 696 C C . VAL A 1 83 ? -5.511 -0.916 -1.568 1.00 97.81 83 VAL A C 1
ATOM 698 O O . VAL A 1 83 ? -5.548 -0.047 -0.700 1.00 97.81 83 VAL A O 1
ATOM 701 N N . GLU A 1 84 ? -6.486 -1.798 -1.736 1.00 96.94 84 GLU A N 1
ATOM 702 C CA . GLU A 1 84 ? -7.620 -1.983 -0.838 1.00 96.94 84 GLU A CA 1
ATOM 703 C C . GLU A 1 84 ? -7.486 -3.326 -0.121 1.00 96.94 84 GLU A C 1
ATOM 705 O O . GLU A 1 84 ? -7.336 -4.378 -0.743 1.00 96.94 84 GLU A O 1
ATOM 710 N N . VAL A 1 85 ? -7.573 -3.286 1.204 1.00 96.06 85 VAL A N 1
ATOM 711 C CA . VAL A 1 85 ? -7.764 -4.463 2.044 1.00 96.06 85 VAL A CA 1
ATOM 712 C C . VAL A 1 85 ? -9.235 -4.556 2.385 1.00 96.06 85 VAL A C 1
ATOM 714 O O . VAL A 1 85 ? -9.802 -3.620 2.952 1.00 96.06 85 VAL A O 1
ATOM 717 N N . VAL A 1 86 ? -9.839 -5.691 2.056 1.00 92.88 86 VAL A N 1
ATOM 718 C CA . VAL A 1 86 ? -11.222 -6.007 2.420 1.00 92.88 86 VAL A CA 1
ATOM 719 C C . VAL A 1 86 ? -11.191 -7.066 3.512 1.00 92.88 86 VAL A C 1
ATOM 721 O O . VAL A 1 86 ? -10.658 -8.155 3.284 1.00 92.88 86 VAL A O 1
ATOM 724 N N . THR A 1 87 ? -11.742 -6.747 4.683 1.00 89.00 87 THR A N 1
ATOM 725 C CA . THR A 1 87 ? -11.883 -7.676 5.815 1.00 89.00 87 THR A CA 1
ATOM 726 C C . THR A 1 87 ? -13.354 -8.016 6.031 1.00 89.00 87 THR A C 1
ATOM 728 O O . THR A 1 87 ? -14.215 -7.142 5.921 1.00 89.00 87 THR A O 1
ATOM 731 N N . GLU A 1 88 ? -13.660 -9.240 6.446 1.00 80.44 88 GLU A N 1
ATOM 732 C CA . GLU A 1 88 ? -15.019 -9.589 6.884 1.00 80.44 88 GLU A CA 1
ATOM 733 C C . GLU A 1 88 ? -15.286 -9.036 8.305 1.00 80.44 88 GLU A C 1
ATOM 735 O O . GLU A 1 88 ? -14.397 -9.119 9.156 1.00 80.44 88 GLU A O 1
ATOM 740 N N . PRO A 1 89 ? -16.464 -8.441 8.605 1.00 70.31 89 PRO A N 1
ATOM 741 C CA . PRO A 1 89 ? -17.677 -8.432 7.787 1.00 70.31 89 PRO A CA 1
ATOM 742 C C . PRO A 1 89 ? -17.834 -7.313 6.736 1.00 70.31 89 PRO A C 1
ATOM 744 O O . PRO A 1 89 ? -18.714 -7.497 5.912 1.00 70.31 89 PRO A O 1
ATOM 747 N N . ASP A 1 90 ? -17.063 -6.211 6.710 1.00 70.69 90 ASP A N 1
ATOM 748 C CA . ASP A 1 90 ? -16.951 -5.314 5.518 1.00 70.69 90 ASP A CA 1
ATOM 749 C C . ASP A 1 90 ? -15.975 -4.122 5.708 1.00 70.69 90 ASP A C 1
ATOM 751 O O . ASP A 1 90 ? -16.152 -3.044 5.125 1.00 70.69 90 ASP A O 1
ATOM 755 N N . SER A 1 91 ? -14.953 -4.233 6.567 1.00 82.38 91 SER A N 1
ATOM 756 C CA . SER A 1 91 ? -14.045 -3.090 6.752 1.00 82.38 91 SER A CA 1
ATOM 757 C C . SER A 1 91 ? -13.127 -2.962 5.544 1.00 82.38 91 SER A C 1
ATOM 759 O O . SER A 1 91 ? -12.514 -3.933 5.096 1.00 82.38 91 SER A O 1
ATOM 761 N N . ARG A 1 92 ? -13.024 -1.736 5.028 1.00 92.00 92 ARG A N 1
ATOM 762 C CA . ARG A 1 92 ? -12.147 -1.398 3.909 1.00 92.00 92 ARG A CA 1
ATOM 763 C C . ARG A 1 92 ? -11.054 -0.463 4.382 1.00 92.00 92 ARG A C 1
ATOM 765 O O . ARG A 1 92 ? -11.330 0.591 4.956 1.00 92.00 92 ARG A O 1
ATOM 772 N N . ILE A 1 93 ? -9.819 -0.868 4.136 1.00 96.00 93 ILE A N 1
ATOM 773 C CA . ILE A 1 93 ? -8.625 -0.066 4.383 1.00 96.00 93 ILE A CA 1
ATOM 774 C C . ILE A 1 93 ? -8.006 0.193 3.023 1.00 96.00 93 ILE A C 1
ATOM 776 O O . ILE A 1 93 ? -7.639 -0.753 2.333 1.00 96.00 93 ILE A O 1
ATOM 780 N N . LYS A 1 94 ? -7.877 1.457 2.635 1.00 97.75 94 LYS A N 1
ATOM 781 C CA . LYS A 1 94 ? -7.104 1.829 1.452 1.00 97.75 94 LYS A CA 1
ATOM 782 C C . LYS A 1 94 ? -5.753 2.360 1.874 1.00 97.75 94 LYS A C 1
ATOM 784 O O . LYS A 1 94 ? -5.663 3.100 2.848 1.00 97.75 94 LYS A O 1
ATOM 789 N N . PHE A 1 95 ? -4.706 2.007 1.157 1.00 98.31 95 PHE A N 1
ATOM 790 C CA . PHE A 1 95 ? -3.378 2.542 1.405 1.00 98.31 95 PHE A CA 1
ATOM 791 C C . PHE A 1 95 ? -2.536 2.482 0.137 1.00 98.31 95 PHE A C 1
ATOM 793 O O . PHE A 1 95 ? -2.885 1.805 -0.830 1.00 98.31 95 PHE A O 1
ATOM 800 N N . GLY A 1 96 ? -1.401 3.166 0.156 1.00 97.50 96 GLY A N 1
ATOM 801 C CA . GLY A 1 96 ? -0.410 3.036 -0.899 1.00 97.50 96 GLY A CA 1
ATOM 802 C C . GLY A 1 96 ? 0.475 4.261 -1.007 1.00 97.50 96 GLY A C 1
ATOM 803 O O . GLY A 1 96 ? 0.737 4.924 -0.004 1.00 97.50 96 GLY A O 1
ATOM 804 N N . LEU A 1 97 ? 0.946 4.537 -2.218 1.00 96.88 97 LEU A N 1
ATOM 805 C CA . LEU A 1 97 ? 1.841 5.641 -2.549 1.00 96.88 97 LEU A CA 1
ATOM 806 C C . LEU A 1 97 ? 1.141 6.540 -3.559 1.00 96.88 97 LEU A C 1
ATOM 808 O O . LEU A 1 97 ? 0.697 6.041 -4.581 1.00 96.88 97 LEU A O 1
ATOM 812 N N . HIS A 1 98 ? 1.087 7.844 -3.308 1.00 94.94 98 HIS A N 1
ATOM 813 C CA . HIS A 1 98 ? 0.468 8.792 -4.228 1.00 94.94 98 HIS A CA 1
ATOM 814 C C . HIS A 1 98 ? 1.527 9.635 -4.939 1.00 94.94 98 HIS A C 1
ATOM 816 O O . HIS A 1 98 ? 2.249 10.403 -4.290 1.00 94.94 98 HIS A O 1
ATOM 822 N N . ASP A 1 99 ? 1.618 9.485 -6.260 1.00 90.25 99 ASP A N 1
ATOM 823 C CA . ASP A 1 99 ? 2.455 10.288 -7.164 1.00 90.25 99 ASP A CA 1
ATOM 824 C C . ASP A 1 99 ? 3.914 10.468 -6.701 1.00 90.25 99 ASP A C 1
ATOM 826 O O . ASP A 1 99 ? 4.540 11.500 -6.930 1.00 90.25 99 ASP A O 1
ATOM 830 N N . SER A 1 100 ? 4.480 9.464 -6.023 1.00 89.88 100 SER A N 1
ATOM 831 C CA . SER A 1 100 ? 5.837 9.505 -5.452 1.00 89.88 100 SER A CA 1
ATOM 832 C C . SER A 1 100 ? 6.067 10.654 -4.461 1.00 89.88 100 SER A C 1
ATOM 834 O O . SER A 1 100 ? 7.199 11.098 -4.279 1.00 89.88 100 SER A O 1
ATOM 836 N N . THR A 1 101 ? 5.005 11.158 -3.826 1.00 92.12 101 THR A N 1
ATOM 837 C CA . THR A 1 101 ? 5.079 12.304 -2.902 1.00 92.12 101 THR A CA 1
ATOM 838 C C . THR A 1 101 ? 4.876 11.918 -1.445 1.00 92.12 101 THR A C 1
ATOM 840 O O . THR A 1 101 ? 5.492 12.510 -0.557 1.00 92.12 101 THR A O 1
ATOM 843 N N . ALA A 1 102 ? 3.992 10.958 -1.184 1.00 95.44 102 ALA A N 1
ATOM 844 C CA . ALA A 1 102 ? 3.661 10.514 0.158 1.00 95.44 102 ALA A CA 1
ATOM 845 C C . ALA A 1 102 ? 2.981 9.150 0.117 1.00 95.44 102 ALA A C 1
ATOM 847 O O . ALA A 1 102 ? 2.213 8.845 -0.803 1.00 95.44 102 ALA A O 1
ATOM 848 N N . LEU A 1 103 ? 3.198 8.365 1.168 1.00 97.56 103 LEU A N 1
ATOM 849 C CA . LEU A 1 103 ? 2.317 7.245 1.452 1.00 97.56 103 LEU A CA 1
ATOM 850 C C . LEU A 1 103 ? 1.001 7.767 2.023 1.00 97.56 103 LEU A C 1
ATOM 852 O O . LEU A 1 103 ? 0.937 8.859 2.594 1.00 97.56 103 LEU A O 1
ATOM 856 N N . TYR A 1 104 ? -0.050 6.969 1.920 1.00 98.19 104 TYR A N 1
ATOM 857 C CA . TYR A 1 104 ? -1.302 7.262 2.596 1.00 98.19 104 TYR A CA 1
ATOM 858 C C . TYR A 1 104 ? -1.940 6.007 3.168 1.00 98.19 104 TYR A C 1
ATOM 860 O O . TYR A 1 104 ? -1.703 4.893 2.701 1.00 98.19 104 TYR A O 1
ATOM 868 N N . ILE A 1 105 ? -2.790 6.223 4.164 1.00 98.25 105 ILE A N 1
ATOM 869 C CA . ILE A 1 105 ? -3.750 5.244 4.663 1.00 98.25 105 ILE A CA 1
ATOM 870 C C . ILE A 1 105 ? -5.103 5.931 4.836 1.00 98.25 105 ILE A C 1
ATOM 872 O O . ILE A 1 105 ? -5.185 7.055 5.330 1.00 98.25 105 ILE A O 1
ATOM 876 N N . ASP A 1 106 ? -6.166 5.263 4.415 1.00 97.88 106 ASP A N 1
ATOM 877 C CA . ASP A 1 106 ? -7.554 5.678 4.539 1.00 97.88 106 ASP A CA 1
ATOM 878 C C . ASP A 1 106 ? -8.372 4.520 5.118 1.00 97.88 106 ASP A C 1
ATOM 880 O O . ASP A 1 106 ? -8.644 3.523 4.452 1.00 97.88 106 ASP A O 1
ATOM 884 N N . ALA A 1 107 ? -8.703 4.635 6.402 1.00 96.06 107 ALA A N 1
ATOM 885 C CA . ALA A 1 107 ? -9.299 3.561 7.196 1.00 96.06 107 ALA A CA 1
ATOM 886 C C . ALA A 1 107 ? -10.255 4.132 8.264 1.00 96.06 107 ALA A C 1
ATOM 888 O O . ALA A 1 107 ? -10.339 5.364 8.420 1.00 96.06 107 ALA A O 1
ATOM 889 N N . PRO A 1 108 ? -10.981 3.290 9.030 1.00 94.69 108 PRO A N 1
ATOM 890 C CA . PRO A 1 108 ? -11.644 3.727 10.256 1.00 94.69 108 PRO A CA 1
ATOM 891 C C . PRO A 1 108 ? -10.676 4.501 11.157 1.00 94.69 108 PRO A C 1
ATOM 893 O O . PRO A 1 108 ? -9.505 4.144 11.262 1.00 94.69 108 PRO A O 1
ATOM 896 N N . LYS A 1 109 ? -11.158 5.579 11.787 1.00 94.19 109 LYS A N 1
ATOM 897 C CA . LYS A 1 109 ? -10.309 6.560 12.483 1.00 94.19 109 LYS A CA 1
ATOM 898 C C . LYS A 1 109 ? -9.333 5.906 13.464 1.00 94.19 109 LYS A C 1
ATOM 900 O O . LYS A 1 109 ? -8.146 6.182 13.390 1.00 94.19 109 LYS A O 1
ATOM 905 N N . GLU A 1 110 ? -9.831 5.039 14.340 1.00 94.25 110 GLU A N 1
ATOM 906 C CA . GLU A 1 110 ? -9.021 4.396 15.382 1.00 94.25 110 GLU A CA 1
ATOM 907 C C . GLU A 1 110 ? -7.921 3.505 14.795 1.00 94.25 110 GLU A C 1
ATOM 909 O O . GLU A 1 110 ? -6.793 3.529 15.279 1.00 94.25 110 GLU A O 1
ATOM 914 N N . PHE A 1 111 ? -8.229 2.792 13.706 1.00 95.00 111 PHE A N 1
ATOM 915 C CA . PHE A 1 111 ? -7.270 1.963 12.979 1.00 95.00 111 PHE A CA 1
ATOM 916 C C . PHE A 1 111 ? -6.210 2.821 12.282 1.00 95.00 111 PHE A C 1
ATOM 918 O O . PHE A 1 111 ? -5.017 2.573 12.399 1.00 95.00 111 PHE A O 1
ATOM 925 N N . ALA A 1 112 ? -6.622 3.873 11.572 1.00 96.62 112 ALA A N 1
ATOM 926 C CA . ALA A 1 112 ? -5.670 4.771 10.928 1.00 96.62 112 ALA A CA 1
ATOM 927 C C . ALA A 1 112 ? -4.747 5.436 11.967 1.00 96.62 112 ALA A C 1
ATOM 929 O O . ALA A 1 112 ? -3.534 5.453 11.785 1.00 96.62 112 ALA A O 1
ATOM 930 N N . GLU A 1 113 ? -5.311 5.929 13.076 1.00 96.50 113 GLU A N 1
ATOM 931 C CA . GLU A 1 113 ? -4.575 6.570 14.172 1.00 96.50 113 GLU A CA 1
ATOM 932 C C . GLU A 1 113 ? -3.613 5.621 14.893 1.00 96.50 113 GLU A C 1
ATOM 934 O O . GLU A 1 113 ? -2.577 6.083 15.371 1.00 96.50 113 GLU A O 1
ATOM 939 N N . SER A 1 114 ? -3.914 4.323 14.996 1.00 96.31 114 SER A N 1
ATOM 940 C CA . SER A 1 114 ? -2.977 3.356 15.577 1.00 96.31 114 SER A CA 1
ATOM 941 C C . SER A 1 114 ? -1.782 3.108 14.659 1.00 96.31 114 SER A C 1
ATOM 943 O O . SER A 1 114 ? -0.653 3.113 15.143 1.00 96.31 114 SER A O 1
ATOM 945 N N . ILE A 1 115 ? -2.012 2.994 13.347 1.00 97.25 115 ILE A N 1
ATOM 946 C CA . ILE A 1 115 ? -0.956 2.789 12.347 1.00 97.25 115 ILE A CA 1
ATOM 947 C C . ILE A 1 115 ? -0.038 4.011 12.251 1.00 97.25 115 ILE A C 1
ATOM 949 O O . ILE A 1 115 ? 1.186 3.878 12.300 1.00 97.25 115 ILE A O 1
ATOM 953 N N . VAL A 1 116 ? -0.601 5.221 12.135 1.00 97.31 116 VAL A N 1
ATOM 954 C CA . VAL A 1 116 ? 0.216 6.413 11.848 1.00 97.31 116 VAL A CA 1
ATOM 955 C C . VAL A 1 116 ? 1.111 6.855 13.008 1.00 97.31 116 VAL A C 1
ATOM 957 O O . VAL A 1 116 ? 2.071 7.584 12.780 1.00 97.31 116 VAL A O 1
ATOM 960 N N . LYS A 1 117 ? 0.855 6.390 14.239 1.00 96.69 117 LYS A N 1
ATOM 961 C CA . LYS A 1 117 ? 1.724 6.644 15.407 1.00 96.69 117 LYS A CA 1
ATOM 962 C C . LYS A 1 117 ? 3.134 6.072 15.252 1.00 96.69 117 LYS A C 1
ATOM 964 O O . LYS A 1 117 ? 4.041 6.536 15.937 1.00 96.69 117 LYS A O 1
ATOM 969 N N . SER A 1 118 ? 3.318 5.093 14.369 1.00 97.12 118 SER A N 1
ATOM 970 C CA . SER A 1 118 ? 4.624 4.500 14.065 1.00 97.12 118 SER A CA 1
ATOM 971 C C . SER A 1 118 ? 5.473 5.347 13.107 1.00 97.12 118 SER A C 1
ATOM 973 O O . SER A 1 118 ? 6.629 5.006 12.866 1.00 97.12 118 SER A O 1
ATOM 975 N N . PHE A 1 119 ? 4.927 6.446 12.575 1.00 97.12 119 PHE A N 1
ATOM 976 C CA . PHE A 1 119 ? 5.591 7.334 11.620 1.00 97.12 119 PHE A CA 1
ATOM 977 C C . PHE A 1 119 ? 5.814 8.724 12.225 1.00 97.12 119 PHE A C 1
ATOM 979 O O . PHE A 1 119 ? 5.081 9.166 13.112 1.00 97.12 119 PHE A O 1
ATOM 986 N N . LYS A 1 120 ? 6.848 9.426 11.761 1.00 96.25 120 LYS A N 1
ATOM 987 C CA . LYS A 1 120 ? 7.299 10.700 12.346 1.00 96.25 120 LYS A CA 1
ATOM 988 C C . LYS A 1 120 ? 6.616 11.911 11.718 1.00 96.25 120 LYS A C 1
ATOM 990 O O . LYS A 1 120 ? 6.280 12.861 12.422 1.00 96.25 120 LYS A O 1
ATOM 995 N N . ASN A 1 121 ? 6.434 11.900 10.404 1.00 96.31 121 ASN A N 1
ATOM 996 C CA . ASN A 1 121 ? 5.954 13.017 9.605 1.00 96.31 121 ASN A CA 1
ATOM 997 C C . ASN A 1 121 ? 4.607 12.666 8.970 1.00 96.31 121 ASN A C 1
ATOM 999 O O . ASN A 1 121 ? 4.529 12.167 7.844 1.00 96.31 121 ASN A O 1
ATOM 1003 N N . VAL A 1 122 ? 3.535 12.919 9.722 1.00 96.25 122 VAL A N 1
ATOM 1004 C CA . VAL A 1 122 ? 2.167 12.567 9.337 1.00 96.25 122 VAL A CA 1
ATOM 1005 C C . VAL A 1 122 ? 1.294 13.813 9.270 1.00 96.25 122 VAL A C 1
ATOM 1007 O O . VAL A 1 122 ? 1.256 14.613 10.204 1.00 96.25 122 VAL A O 1
ATOM 1010 N N . VAL A 1 123 ? 0.542 13.954 8.180 1.00 96.31 123 VAL A N 1
ATOM 1011 C CA . VAL A 1 123 ? -0.442 15.023 7.980 1.00 96.31 123 VAL A CA 1
ATOM 1012 C C . VAL A 1 123 ? -1.822 14.401 7.818 1.00 96.31 123 VAL A C 1
ATOM 1014 O O . VAL A 1 123 ? -2.015 13.489 7.019 1.00 96.31 123 VAL A O 1
ATOM 1017 N N . LYS A 1 124 ? -2.805 14.895 8.568 1.00 94.62 124 LYS A N 1
ATOM 1018 C CA . LYS A 1 124 ? -4.201 14.487 8.394 1.00 94.62 124 LYS A CA 1
ATOM 1019 C C . LYS A 1 124 ? -4.747 15.059 7.079 1.00 94.62 124 LYS A C 1
ATOM 1021 O O . LYS A 1 124 ? -4.555 16.247 6.822 1.00 94.62 124 LYS A O 1
ATOM 1026 N N . GLY A 1 125 ? -5.361 14.205 6.261 1.00 88.31 125 GLY A N 1
ATOM 1027 C CA . GLY A 1 125 ? -5.974 14.565 4.978 1.00 88.31 125 GLY A CA 1
ATOM 1028 C C . GLY A 1 125 ? -7.438 14.961 5.081 1.00 88.31 125 GLY A C 1
ATOM 1029 O O . GLY A 1 125 ? -8.020 14.870 6.188 1.00 88.31 125 GLY A O 1
#

pLDDT: mean 93.43, std 4.78, range [70.31, 98.31]

Foldseek 3Di:
DKKWFQQADPAPLRAQQLLLLVLLPVLCDPFDKWKKWQAFAWDADVSVVLRVVNVVDNIDTDDSVVVSVLSRNHRIHTQDTWMWMATPPGWIWIWDQHRSRTTMIDGPPVSRVVSCVVGDDMDGD

Radius of gyration: 13.48 Å; chains: 1; bounding box: 35×28×34 Å

Secondary structure (DSSP, 8-state):
-EEEE----SSTT-S-HHHHHHHHHHHHTT--EEEEEEEEEEESHHHHHHHHHHHHSS-EEE-HHHHHHHTTSSS-EEEEEEEEEEETTTEEEEEEEETTTEEEEE--HHHHHHHHTT-SSEEE-

Sequence (125 aa):
MRYWIKDEDNTPQRFPLKALILLIIEQLGSTIYNFWILRARGYGTSICEWNNLSDENDRIRVDIELLLNASTGIEQWFYDLEVEVVTEPDSRIKFGLHDSTALYIDAPKEFAESIVKSFKNVVKG